Protein AF-A0A0F9CWQ0-F1 (afdb_monomer)

pLDDT: mean 83.86, std 14.76, range [45.09, 97.81]

Foldseek 3Di:
DDDDPPDVPPDDWDKDKAAAQAQPWKAAAFAWWFADPPPDPPVRYIYHQPDDDDPPGTDTPAGFNHIAGHGGMGMGTD

Structure (mmCIF, N/CA/C/O backbone):
data_AF-A0A0F9CWQ0-F1
#
_entry.id   AF-A0A0F9CWQ0-F1
#
loop_
_atom_site.group_PDB
_atom_site.id
_atom_site.type_symbol
_atom_site.label_atom_id
_atom_site.label_alt_id
_atom_site.label_comp_id
_atom_site.label_asym_id
_atom_site.label_entity_id
_atom_site.label_seq_id
_atom_site.pdbx_PDB_ins_code
_atom_site.Cartn_x
_atom_site.Cartn_y
_atom_site.Cartn_z
_atom_site.occupancy
_atom_site.B_iso_or_equiv
_atom_site.auth_seq_id
_atom_site.auth_comp_id
_atom_site.auth_asym_id
_atom_site.auth_atom_id
_atom_site.pdbx_PDB_model_num
ATOM 1 N N . MET A 1 1 ? -36.227 -7.171 1.997 1.00 45.09 1 MET A N 1
ATOM 2 C CA . MET A 1 1 ? -34.839 -6.676 1.882 1.00 45.09 1 MET A CA 1
ATOM 3 C C . MET A 1 1 ? -34.221 -6.705 3.271 1.00 45.09 1 MET A C 1
ATOM 5 O O . MET A 1 1 ? -34.674 -5.966 4.135 1.00 45.09 1 MET A O 1
ATOM 9 N N . LEU A 1 2 ? -33.298 -7.637 3.525 1.00 46.62 2 LEU A N 1
ATOM 10 C CA . LEU A 1 2 ? -32.604 -7.746 4.810 1.00 46.62 2 LEU A CA 1
ATOM 11 C C . LEU A 1 2 ? -31.493 -6.685 4.827 1.00 46.62 2 LEU A C 1
ATOM 13 O O . LEU A 1 2 ? -30.522 -6.805 4.085 1.00 46.62 2 LEU A O 1
ATOM 17 N N . TYR A 1 3 ? -31.646 -5.620 5.612 1.00 57.19 3 TYR A N 1
ATOM 18 C CA . TYR A 1 3 ? -30.589 -4.624 5.783 1.00 57.19 3 TYR A CA 1
ATOM 19 C C . TYR A 1 3 ? -29.637 -5.102 6.878 1.00 57.19 3 TYR A C 1
ATOM 21 O O . TYR A 1 3 ? -29.977 -5.065 8.061 1.00 57.19 3 TYR A O 1
ATOM 29 N N . LEU A 1 4 ? -28.449 -5.569 6.491 1.00 56.12 4 LEU A N 1
ATOM 30 C CA . LEU A 1 4 ? -27.399 -5.901 7.447 1.00 56.12 4 LEU A CA 1
ATOM 31 C C . LEU A 1 4 ? -26.871 -4.592 8.053 1.00 56.12 4 LEU A C 1
ATOM 33 O O . LEU A 1 4 ? -26.250 -3.773 7.374 1.00 56.12 4 LEU A O 1
ATOM 37 N N . ARG A 1 5 ? -27.159 -4.358 9.334 1.00 60.34 5 ARG A N 1
ATOM 38 C CA . ARG A 1 5 ? -26.673 -3.180 10.057 1.00 60.34 5 ARG A CA 1
ATOM 39 C C . ARG A 1 5 ? -25.211 -3.433 10.430 1.00 60.34 5 ARG A C 1
ATOM 41 O O . ARG A 1 5 ? -24.933 -4.103 11.417 1.00 60.34 5 ARG A O 1
ATOM 48 N N . VAL A 1 6 ? -24.277 -2.927 9.627 1.00 70.12 6 VAL A N 1
ATOM 49 C CA . VAL A 1 6 ? -22.846 -2.961 9.968 1.00 70.12 6 VAL A CA 1
ATOM 50 C C . VAL A 1 6 ? -22.634 -2.062 11.186 1.00 70.12 6 VAL A C 1
ATOM 52 O O . VAL A 1 6 ? -22.794 -0.842 11.097 1.00 70.12 6 VAL A O 1
ATOM 55 N N . ASN A 1 7 ? -22.322 -2.660 12.337 1.00 66.56 7 ASN A N 1
ATOM 56 C CA . ASN A 1 7 ? -21.944 -1.910 13.527 1.00 66.56 7 ASN A CA 1
ATOM 57 C C . ASN A 1 7 ? -20.528 -1.347 13.323 1.00 66.56 7 ASN A C 1
ATOM 59 O O . ASN A 1 7 ? -19.569 -2.104 13.232 1.00 66.56 7 ASN A O 1
ATOM 63 N N . ARG A 1 8 ? -20.410 -0.019 13.210 1.00 67.75 8 ARG A N 1
ATOM 64 C CA . ARG A 1 8 ? -19.139 0.691 12.972 1.00 67.75 8 ARG A CA 1
ATOM 65 C C . ARG A 1 8 ? -18.514 1.256 14.247 1.00 67.75 8 ARG A C 1
ATOM 67 O O . ARG A 1 8 ? -17.617 2.084 14.144 1.00 67.75 8 ARG A O 1
ATOM 74 N N . SER A 1 9 ? -19.004 0.893 15.435 1.00 77.50 9 SER A N 1
ATOM 75 C CA . SER A 1 9 ? -18.501 1.498 16.674 1.00 77.50 9 SER A CA 1
ATOM 76 C C . SER A 1 9 ? -17.017 1.211 16.902 1.00 77.50 9 SER A C 1
ATOM 78 O O . SER A 1 9 ? -16.335 2.043 17.486 1.00 77.50 9 SER A O 1
ATOM 80 N N . LEU A 1 10 ? -16.523 0.063 16.426 1.00 72.81 10 LEU A N 1
ATOM 81 C CA . LEU A 1 10 ? -15.120 -0.343 16.493 1.00 72.81 10 LEU A CA 1
ATOM 82 C C . LEU A 1 10 ? -14.777 -1.179 15.248 1.00 72.81 10 LEU A C 1
ATOM 84 O O . LEU A 1 10 ? -14.876 -2.405 15.303 1.00 72.81 10 LEU A O 1
ATOM 88 N N . PRO A 1 11 ? -14.459 -0.553 14.100 1.00 74.94 11 PRO A N 1
ATOM 89 C CA . PRO A 1 11 ? -14.005 -1.310 12.943 1.00 74.94 11 PRO A CA 1
ATOM 90 C C . PRO A 1 11 ? -12.667 -1.979 13.272 1.00 74.94 11 PRO A C 1
ATOM 92 O O . PRO A 1 11 ? -11.768 -1.341 13.825 1.00 74.94 11 PRO A O 1
ATOM 95 N N . GLU A 1 12 ? -12.545 -3.258 12.933 1.00 80.56 12 GLU A N 1
ATOM 96 C CA . GLU A 1 12 ? -11.271 -3.965 12.999 1.00 80.56 12 GLU A CA 1
ATOM 97 C C . GLU A 1 12 ? -10.293 -3.318 12.013 1.00 80.56 12 GLU A C 1
ATOM 99 O O . GLU A 1 12 ? -10.638 -3.062 10.858 1.00 80.56 12 GLU A O 1
ATOM 104 N N . LYS A 1 13 ? -9.091 -2.997 12.494 1.00 84.19 13 LYS A N 1
ATOM 105 C CA . LYS A 1 13 ? -8.015 -2.454 11.667 1.00 84.19 13 LYS A CA 1
ATOM 106 C C . LYS A 1 13 ? -7.019 -3.565 11.407 1.00 84.19 13 LYS A C 1
ATOM 108 O O . LYS A 1 13 ? -6.426 -4.082 12.352 1.00 84.19 13 LYS A O 1
ATOM 113 N N . VAL A 1 14 ? -6.836 -3.898 10.138 1.00 90.75 14 VAL A N 1
ATOM 114 C CA . VAL A 1 14 ? -5.831 -4.864 9.709 1.00 90.75 14 VAL A CA 1
ATOM 115 C C . VAL A 1 14 ? -4.620 -4.095 9.210 1.00 90.75 14 VAL A C 1
ATOM 117 O O . VAL A 1 14 ? -4.750 -3.120 8.468 1.00 90.75 14 VAL A O 1
ATOM 120 N N . PHE A 1 15 ? -3.446 -4.537 9.642 1.00 94.50 15 PHE A N 1
ATOM 121 C CA . PHE A 1 15 ? -2.175 -3.992 9.200 1.00 94.50 15 PHE A CA 1
ATOM 122 C C . PHE A 1 15 ? -1.371 -5.087 8.520 1.00 94.50 15 PHE A C 1
ATOM 124 O O . PHE A 1 15 ? -1.401 -6.241 8.954 1.00 94.50 15 PHE A O 1
ATOM 131 N N . ILE A 1 16 ? -0.637 -4.715 7.479 1.00 95.00 16 ILE A N 1
ATOM 132 C CA . ILE A 1 16 ? 0.330 -5.593 6.824 1.00 95.00 16 ILE A CA 1
ATOM 133 C C . ILE A 1 16 ? 1.686 -4.901 6.745 1.00 95.00 16 ILE A C 1
ATOM 135 O O . ILE A 1 16 ? 1.768 -3.671 6.705 1.00 95.00 16 ILE A O 1
ATOM 139 N N . VAL A 1 17 ? 2.743 -5.710 6.744 1.00 95.88 17 VAL A N 1
ATOM 140 C CA . VAL A 1 17 ? 4.117 -5.245 6.545 1.00 95.88 17 VAL A CA 1
ATOM 141 C C . VAL A 1 17 ? 4.388 -5.170 5.049 1.00 95.88 17 VAL A C 1
ATOM 143 O O . VAL A 1 17 ? 4.109 -6.125 4.325 1.00 95.88 17 VAL A O 1
ATOM 146 N N . VAL A 1 18 ? 4.936 -4.047 4.600 1.00 95.69 18 VAL A N 1
ATOM 147 C CA . VAL A 1 18 ? 5.278 -3.784 3.197 1.00 95.69 18 VAL A CA 1
ATOM 148 C C . VAL A 1 18 ? 6.633 -3.097 3.095 1.00 95.69 18 VAL A C 1
ATOM 150 O O . VAL A 1 18 ? 7.088 -2.463 4.048 1.00 95.69 18 VAL A O 1
ATOM 153 N N . LEU A 1 19 ? 7.267 -3.221 1.933 1.00 96.31 19 LEU A N 1
ATOM 154 C CA . LEU A 1 19 ? 8.500 -2.529 1.573 1.00 96.31 19 LEU A CA 1
ATOM 155 C C . LEU A 1 19 ? 8.156 -1.216 0.861 1.00 96.31 19 LEU A C 1
ATOM 157 O O . LEU A 1 19 ? 7.393 -1.226 -0.104 1.00 96.31 19 LEU A O 1
ATOM 161 N N . ASN A 1 20 ? 8.737 -0.089 1.280 1.00 96.12 20 ASN A N 1
ATOM 162 C CA . ASN A 1 20 ? 8.641 1.143 0.496 1.00 96.12 20 ASN A CA 1
ATOM 163 C C . ASN A 1 20 ? 9.594 1.082 -0.708 1.00 96.12 20 ASN A C 1
ATOM 165 O O . ASN A 1 20 ? 10.788 1.361 -0.580 1.00 96.12 20 ASN A O 1
ATOM 169 N N . SER A 1 21 ? 9.055 0.785 -1.887 1.0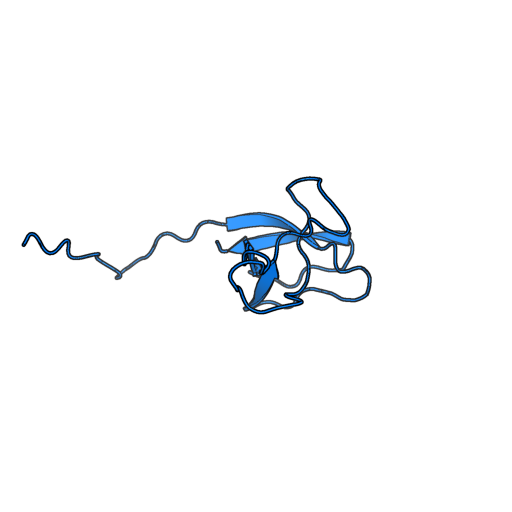0 94.62 21 SER A N 1
ATOM 170 C CA . SER A 1 21 ? 9.811 0.740 -3.142 1.00 94.62 21 SER A CA 1
ATOM 171 C C . SER A 1 21 ? 9.935 2.109 -3.831 1.00 94.62 21 SER A C 1
ATOM 173 O O . SER A 1 21 ? 10.580 2.228 -4.877 1.00 94.62 21 SER A O 1
ATOM 175 N N . TRP A 1 22 ? 9.364 3.183 -3.263 1.00 92.94 22 TRP A N 1
ATOM 176 C CA . TRP A 1 22 ? 9.506 4.538 -3.801 1.00 92.94 22 TRP A CA 1
ATOM 177 C C . TRP A 1 22 ? 10.922 5.085 -3.559 1.00 92.94 22 TRP A C 1
ATOM 179 O O . TRP A 1 22 ? 11.177 5.861 -2.641 1.00 92.94 22 TRP A O 1
ATOM 189 N N . SER A 1 23 ? 11.835 4.724 -4.460 1.00 90.62 23 SER A N 1
ATOM 190 C CA . SER A 1 23 ? 13.288 4.924 -4.347 1.00 90.62 23 SER A CA 1
ATOM 191 C C . SER A 1 23 ? 13.771 6.358 -4.090 1.00 90.62 23 SER A C 1
ATOM 193 O O . SER A 1 23 ? 14.918 6.568 -3.702 1.00 90.62 23 SER A O 1
ATOM 195 N N . THR A 1 24 ? 12.930 7.366 -4.331 1.00 92.62 24 THR A N 1
ATOM 196 C CA . THR A 1 24 ? 13.308 8.779 -4.211 1.00 92.62 24 THR A CA 1
ATOM 197 C C . THR A 1 24 ? 12.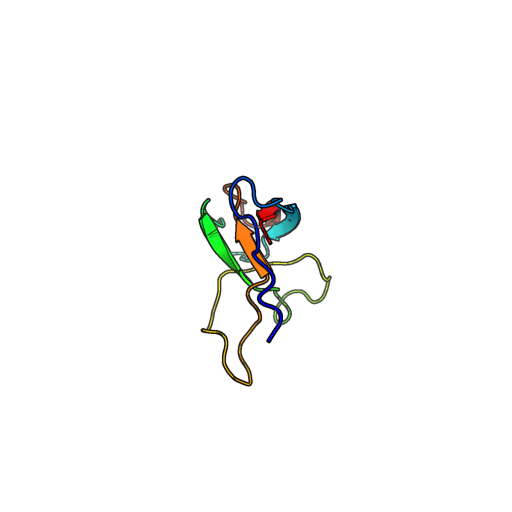775 9.460 -2.952 1.00 92.62 24 THR A C 1
ATOM 199 O O . THR A 1 24 ? 13.114 10.622 -2.731 1.00 92.62 24 THR A O 1
ATOM 202 N N . ALA A 1 25 ? 11.892 8.821 -2.173 1.00 95.19 25 ALA A N 1
ATOM 203 C CA . ALA A 1 25 ? 11.258 9.465 -1.021 1.00 95.19 25 ALA A CA 1
ATOM 204 C C . ALA A 1 25 ? 10.655 8.481 -0.006 1.00 95.19 25 ALA A C 1
ATOM 20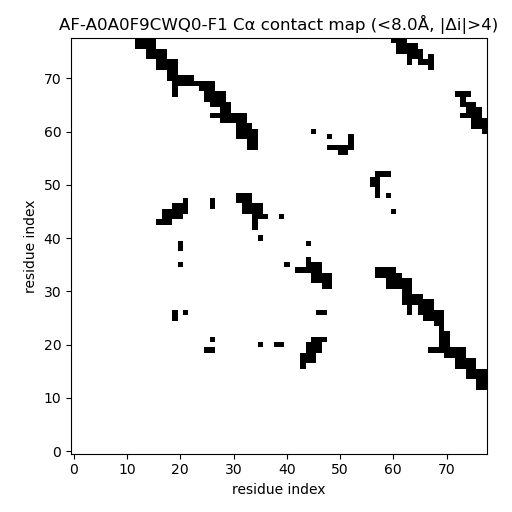6 O O . ALA A 1 25 ? 10.295 7.347 -0.311 1.00 95.19 25 ALA A O 1
ATOM 207 N N . SER A 1 26 ? 10.482 8.966 1.220 1.00 97.31 26 SER A N 1
ATOM 208 C CA . SER A 1 26 ? 9.718 8.259 2.244 1.00 97.31 26 SER A CA 1
ATOM 209 C C . SER A 1 26 ? 8.214 8.342 1.974 1.00 97.31 26 SER A C 1
ATOM 211 O O . SER A 1 26 ? 7.709 9.370 1.516 1.00 97.31 26 SER A O 1
ATOM 213 N N . LEU A 1 27 ? 7.487 7.290 2.342 1.00 96.44 27 LEU A N 1
ATOM 214 C CA . LEU A 1 27 ? 6.036 7.334 2.500 1.00 96.44 27 LEU A CA 1
ATOM 215 C C . LEU A 1 27 ? 5.717 8.011 3.827 1.00 96.44 27 LEU A C 1
ATOM 217 O O . LEU A 1 27 ? 6.269 7.625 4.855 1.00 96.44 27 LEU A O 1
ATOM 221 N N . THR A 1 28 ? 4.858 9.026 3.822 1.00 97.06 28 THR A N 1
ATOM 222 C CA . THR A 1 28 ? 4.469 9.720 5.055 1.00 97.06 28 THR A CA 1
ATOM 223 C C . THR A 1 28 ? 3.263 9.057 5.711 1.00 97.06 28 THR A C 1
ATOM 225 O O . THR A 1 28 ? 2.415 8.471 5.038 1.00 97.06 28 THR A O 1
ATOM 228 N N . ASN A 1 29 ? 3.156 9.171 7.037 1.00 96.62 29 ASN A N 1
ATOM 229 C CA . ASN A 1 29 ? 1.984 8.692 7.771 1.00 96.62 29 ASN A CA 1
ATOM 230 C C . ASN A 1 29 ? 0.685 9.283 7.186 1.00 96.62 29 ASN A C 1
ATOM 232 O O . ASN A 1 29 ? 0.582 10.493 6.972 1.00 96.62 29 ASN A O 1
ATOM 236 N N . GLY A 1 30 ? -0.301 8.424 6.930 1.00 94.19 30 GLY A N 1
ATOM 237 C CA . GLY A 1 30 ? -1.590 8.794 6.353 1.00 94.19 30 GLY A CA 1
ATOM 238 C C . GLY A 1 30 ? -1.589 8.868 4.826 1.00 94.19 30 GLY A C 1
ATOM 239 O O . GLY A 1 30 ? -2.631 9.152 4.232 1.00 94.19 30 GLY A O 1
ATOM 240 N N . GLN A 1 31 ? -0.457 8.601 4.170 1.00 92.69 31 GLN A N 1
ATOM 241 C CA . GLN A 1 31 ? -0.369 8.608 2.716 1.00 92.69 31 GLN A CA 1
ATOM 242 C C . GLN A 1 31 ? -0.953 7.312 2.125 1.00 92.69 31 GLN A C 1
ATOM 244 O O . GLN A 1 31 ? -0.576 6.219 2.555 1.00 92.69 31 GLN A O 1
ATOM 249 N N . PRO A 1 32 ? -1.845 7.394 1.122 1.00 92.19 32 PRO A N 1
ATOM 250 C CA . PRO A 1 32 ? -2.273 6.217 0.377 1.00 92.19 32 PRO A CA 1
ATOM 251 C C . PRO A 1 32 ? -1.112 5.642 -0.439 1.00 92.19 32 PRO A C 1
ATOM 253 O O . PRO A 1 32 ? -0.271 6.392 -0.939 1.00 92.19 32 PRO A O 1
ATOM 256 N N . VAL A 1 33 ? -1.100 4.323 -0.613 1.00 92.19 33 VAL A N 1
ATOM 257 C CA . VAL A 1 33 ? -0.067 3.582 -1.354 1.00 92.19 33 VAL A CA 1
ATOM 258 C C . VAL A 1 33 ? -0.684 2.597 -2.344 1.00 92.19 33 VAL A C 1
ATOM 260 O O . VAL A 1 33 ? -1.838 2.196 -2.194 1.00 92.19 33 VAL A O 1
ATOM 263 N N . MET A 1 34 ? 0.078 2.198 -3.360 1.00 90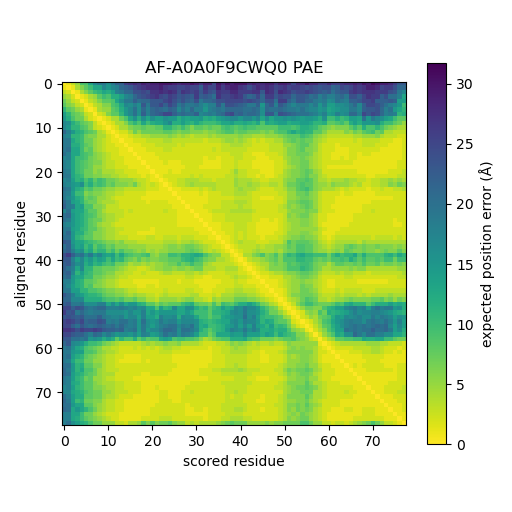.94 34 MET A N 1
ATOM 264 C CA . MET A 1 34 ? -0.303 1.171 -4.337 1.00 90.94 34 MET A CA 1
ATOM 265 C C . MET A 1 34 ? 0.746 0.064 -4.395 1.00 90.94 34 MET A C 1
ATOM 267 O O . MET A 1 34 ? 1.923 0.331 -4.159 1.00 90.94 34 MET A O 1
ATOM 271 N N . TRP A 1 35 ? 0.325 -1.150 -4.750 1.00 89.56 35 TRP A N 1
ATOM 272 C CA . TRP A 1 35 ? 1.251 -2.244 -5.044 1.00 89.56 35 TRP A CA 1
ATOM 273 C C . TRP A 1 35 ? 2.148 -1.885 -6.225 1.00 89.56 35 TRP A C 1
ATOM 275 O O . TRP A 1 35 ? 1.666 -1.407 -7.258 1.00 89.56 35 TRP A O 1
ATOM 285 N N . ASP A 1 36 ? 3.445 -2.123 -6.071 1.00 88.06 36 ASP A N 1
ATOM 286 C CA . ASP A 1 36 ? 4.448 -1.703 -7.038 1.00 88.06 36 ASP A CA 1
ATOM 287 C C . ASP A 1 36 ? 4.762 -2.754 -8.107 1.00 88.06 36 ASP A C 1
ATOM 289 O O . ASP A 1 36 ? 5.904 -3.116 -8.342 1.00 88.06 36 ASP A O 1
ATOM 293 N N . TYR A 1 37 ? 3.749 -3.210 -8.836 1.00 81.50 37 T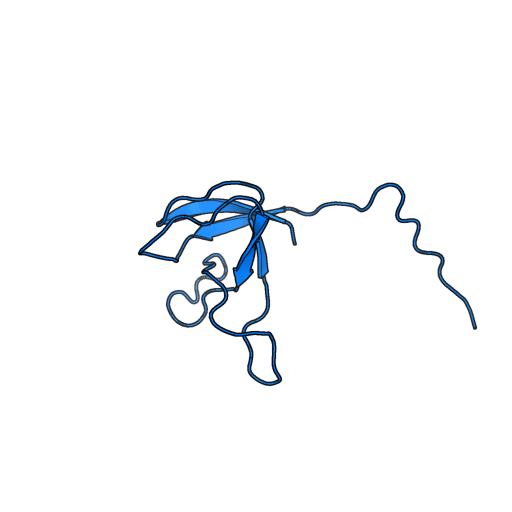YR A N 1
ATOM 294 C CA . TYR A 1 37 ? 3.965 -4.157 -9.936 1.00 81.50 37 TYR A CA 1
ATOM 295 C C . TYR A 1 37 ? 4.943 -3.705 -11.046 1.00 81.50 37 TYR A C 1
ATOM 297 O O . TYR A 1 37 ? 5.530 -4.584 -11.679 1.00 81.50 37 TYR A O 1
ATOM 305 N N . PRO A 1 38 ? 5.105 -2.399 -11.361 1.00 79.00 38 PRO A N 1
ATOM 306 C CA . PRO A 1 38 ? 6.043 -1.957 -12.394 1.00 79.00 38 PRO A CA 1
ATOM 307 C C . PRO A 1 38 ? 7.519 -2.131 -12.035 1.00 79.00 38 PRO A C 1
ATOM 309 O O . PRO A 1 38 ? 8.301 -2.511 -12.907 1.00 79.00 38 PRO A O 1
ATOM 312 N N . THR A 1 39 ? 7.905 -1.805 -10.798 1.00 78.38 39 THR A N 1
ATOM 313 C CA . THR A 1 39 ? 9.309 -1.855 -10.364 1.00 78.38 39 THR A CA 1
ATOM 314 C C . THR A 1 39 ? 9.632 -3.083 -9.526 1.00 78.38 39 THR A C 1
ATOM 316 O O . THR A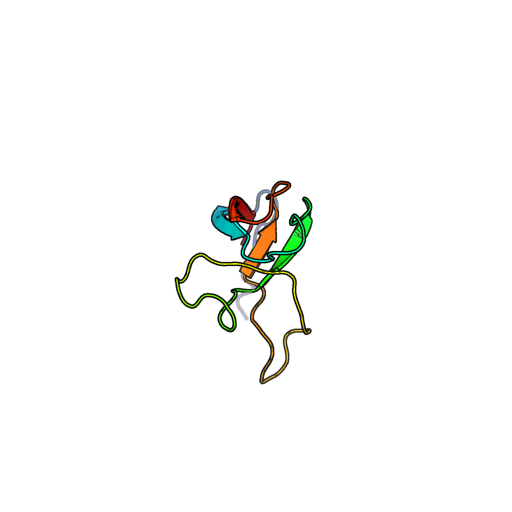 1 39 ? 10.769 -3.544 -9.604 1.00 78.38 39 THR A O 1
ATOM 319 N N . ASP A 1 40 ? 8.659 -3.647 -8.803 1.00 70.31 40 ASP A N 1
ATOM 320 C CA . ASP A 1 40 ? 8.877 -4.810 -7.943 1.00 70.31 40 ASP A CA 1
ATOM 321 C C . ASP A 1 40 ? 7.648 -5.739 -7.846 1.00 70.31 40 ASP A C 1
ATOM 323 O O . ASP A 1 40 ? 6.646 -5.469 -7.184 1.00 70.31 40 ASP A O 1
ATOM 327 N N . ALA A 1 41 ? 7.712 -6.886 -8.524 1.00 75.69 41 ALA A N 1
ATOM 328 C CA . ALA A 1 41 ? 6.640 -7.888 -8.531 1.00 75.69 41 ALA A CA 1
ATOM 329 C C . ALA A 1 41 ? 6.808 -8.938 -7.413 1.00 75.69 41 ALA A C 1
ATOM 331 O O . ALA A 1 41 ? 6.488 -10.114 -7.599 1.00 75.69 41 ALA A O 1
ATOM 332 N N . ASP A 1 42 ? 7.334 -8.521 -6.263 1.00 81.19 42 ASP A N 1
ATOM 333 C CA . ASP A 1 42 ? 7.656 -9.366 -5.107 1.00 81.19 42 ASP A CA 1
ATOM 334 C C . ASP A 1 42 ? 6.455 -9.637 -4.177 1.00 81.19 42 ASP A C 1
ATOM 336 O O . ASP A 1 42 ? 6.509 -10.515 -3.315 1.00 81.19 42 ASP A O 1
ATOM 340 N N . GLY A 1 43 ? 5.352 -8.907 -4.369 1.00 81.62 43 GLY A N 1
ATOM 341 C CA . GLY A 1 43 ? 4.136 -9.019 -3.562 1.00 81.62 43 GLY A CA 1
ATOM 342 C C . GLY A 1 43 ? 4.211 -8.327 -2.197 1.00 81.62 43 GLY A C 1
ATOM 343 O O . GLY A 1 43 ? 3.277 -8.474 -1.409 1.00 81.62 43 GLY A O 1
ATOM 344 N N . VAL A 1 44 ? 5.282 -7.577 -1.915 1.00 90.81 44 VAL A N 1
ATOM 345 C CA . VAL A 1 44 ? 5.455 -6.802 -0.672 1.00 90.81 44 VAL A CA 1
ATOM 346 C C . VAL A 1 44 ? 5.812 -5.336 -0.929 1.00 90.81 44 VAL A C 1
ATOM 348 O O . VAL A 1 44 ? 5.603 -4.507 -0.043 1.00 90.81 44 VAL A O 1
ATOM 351 N N . GLY A 1 45 ? 6.295 -4.997 -2.125 1.00 92.88 45 GLY A N 1
ATOM 352 C CA . GLY A 1 45 ? 6.636 -3.646 -2.551 1.00 92.88 45 GLY A CA 1
ATOM 353 C C . GLY A 1 45 ? 5.416 -2.754 -2.764 1.00 92.88 45 GLY A C 1
ATOM 354 O O . GLY A 1 45 ? 4.489 -3.080 -3.514 1.00 92.88 45 GLY A O 1
ATOM 355 N N . VAL A 1 46 ? 5.431 -1.584 -2.127 1.00 93.25 46 VAL A N 1
ATOM 356 C CA . VAL A 1 46 ? 4.447 -0.521 -2.334 1.00 93.25 46 VAL A CA 1
ATOM 357 C C . VAL A 1 46 ? 5.118 0.799 -2.682 1.00 93.25 46 VAL A C 1
ATOM 359 O O . VAL A 1 46 ? 6.175 1.154 -2.164 1.00 93.25 46 VAL A O 1
ATOM 362 N N . THR A 1 47 ? 4.440 1.579 -3.517 1.00 93.06 47 THR A N 1
ATOM 363 C CA . THR A 1 47 ? 4.909 2.887 -3.972 1.00 93.06 47 THR A CA 1
ATOM 364 C C . THR A 1 47 ? 3.800 3.933 -3.900 1.00 93.06 47 THR A C 1
ATOM 366 O O . THR A 1 47 ? 2.634 3.640 -3.598 1.00 93.06 47 THR A O 1
ATOM 369 N N . ARG A 1 48 ? 4.151 5.196 -4.160 1.00 90.50 48 ARG A N 1
ATOM 370 C CA . ARG A 1 48 ? 3.165 6.278 -4.222 1.00 90.50 48 ARG A CA 1
ATOM 371 C C . ARG A 1 48 ? 2.142 6.016 -5.341 1.00 90.50 48 ARG A C 1
ATOM 373 O O . ARG A 1 48 ? 2.524 5.568 -6.422 1.00 90.50 48 ARG A O 1
ATOM 380 N N . PRO A 1 49 ? 0.862 6.370 -5.153 1.00 87.12 49 PRO A N 1
ATOM 381 C CA . PRO A 1 49 ? -0.125 6.277 -6.216 1.00 87.12 49 PRO A CA 1
ATOM 382 C C . PRO A 1 49 ? 0.278 7.154 -7.405 1.00 87.12 49 PRO A C 1
ATOM 384 O O . PRO A 1 49 ? 0.449 8.366 -7.267 1.00 87.12 49 PRO A O 1
ATOM 387 N N . THR A 1 50 ? 0.432 6.545 -8.578 1.00 79.38 50 THR A N 1
ATOM 388 C CA . THR A 1 50 ? 0.765 7.252 -9.829 1.00 79.38 50 THR A CA 1
ATOM 389 C C . THR A 1 50 ? -0.473 7.585 -10.662 1.00 79.38 50 THR A C 1
ATOM 391 O O . THR A 1 50 ? -0.431 8.482 -11.501 1.00 79.38 50 THR A O 1
ATOM 394 N N . ALA A 1 51 ? -1.599 6.918 -10.396 1.00 68.31 51 ALA A N 1
ATOM 395 C CA . ALA A 1 51 ? -2.891 7.176 -11.018 1.00 68.31 51 ALA A CA 1
ATOM 396 C C . ALA A 1 51 ? -4.046 6.898 -10.042 1.00 68.31 51 ALA A C 1
ATOM 398 O O . ALA A 1 51 ? -3.904 6.161 -9.066 1.00 68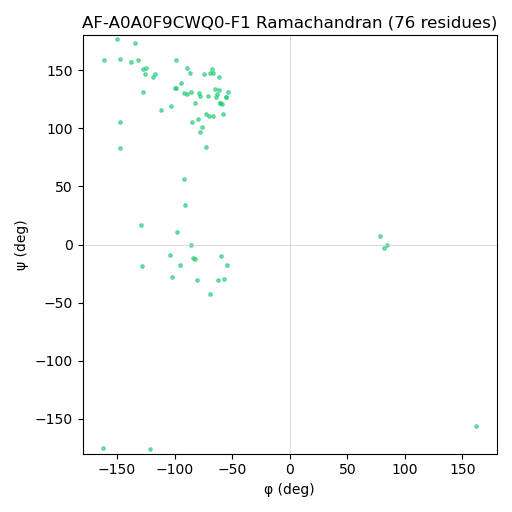.31 51 ALA A O 1
ATOM 399 N N . ARG A 1 52 ? -5.219 7.477 -10.324 1.00 55.34 52 ARG A N 1
ATOM 400 C CA . ARG A 1 52 ? -6.487 7.078 -9.691 1.00 55.34 52 ARG A CA 1
ATOM 401 C C . ARG A 1 52 ? -6.885 5.684 -10.193 1.00 55.34 52 ARG A C 1
ATOM 403 O O . ARG A 1 52 ? -6.655 5.379 -11.360 1.00 55.34 52 ARG A O 1
ATOM 410 N N . ALA A 1 53 ? -7.541 4.882 -9.352 1.00 57.19 53 ALA A N 1
ATOM 411 C CA . ALA A 1 53 ? -8.123 3.609 -9.774 1.00 57.19 53 ALA A CA 1
ATOM 412 C C . ALA A 1 53 ? -9.127 3.839 -10.926 1.00 57.19 53 ALA A C 1
ATOM 414 O O . ALA A 1 53 ? -10.165 4.477 -10.746 1.00 57.19 53 ALA A O 1
ATOM 415 N N . THR A 1 54 ? -8.783 3.363 -12.121 1.00 59.25 54 THR A N 1
ATOM 416 C CA . THR A 1 54 ? -9.633 3.322 -13.323 1.00 59.25 54 THR A CA 1
ATOM 417 C C . THR A 1 54 ? -9.772 1.866 -13.778 1.00 59.25 54 THR A C 1
ATOM 419 O O . THR A 1 54 ? -9.234 0.969 -13.131 1.00 59.25 54 THR A O 1
ATOM 422 N N . SER A 1 55 ? -10.443 1.601 -14.903 1.00 55.81 55 SER A N 1
ATOM 423 C CA . SER A 1 55 ? -10.520 0.257 -15.504 1.00 55.81 55 SER A CA 1
ATOM 424 C C . SER A 1 55 ? -9.157 -0.349 -15.883 1.00 55.81 55 SER A C 1
ATOM 426 O O . SER A 1 55 ? -9.097 -1.536 -16.185 1.00 55.81 55 SER A O 1
ATOM 428 N N . GLY A 1 56 ? -8.076 0.439 -15.836 1.00 55.25 56 GLY A N 1
ATOM 429 C CA . GLY A 1 56 ? -6.690 -0.036 -15.891 1.00 55.25 56 GLY A CA 1
ATOM 430 C C . GLY A 1 56 ? -5.796 0.510 -14.766 1.00 55.25 56 GLY A C 1
ATOM 431 O O . GLY A 1 56 ? -4.580 0.500 -14.919 1.00 55.25 56 GLY A O 1
ATOM 432 N N . GLY A 1 57 ? -6.364 1.058 -13.682 1.00 53.81 57 GLY A N 1
ATOM 433 C CA . GLY A 1 57 ? -5.620 1.801 -12.655 1.00 53.81 57 GLY A CA 1
ATOM 434 C C . GLY A 1 57 ? -5.183 0.947 -11.464 1.00 53.81 57 GLY A C 1
ATOM 435 O O . GLY A 1 57 ? -5.951 0.128 -10.965 1.00 53.81 57 GLY A O 1
ATOM 436 N N . ALA A 1 58 ? -3.951 1.183 -11.005 1.00 65.81 58 ALA A N 1
ATOM 437 C CA . ALA A 1 58 ? -3.309 0.458 -9.914 1.00 65.81 58 ALA A CA 1
ATOM 438 C C . ALA A 1 58 ? -4.144 0.486 -8.622 1.00 65.81 58 ALA A C 1
ATOM 440 O O . ALA A 1 58 ? -4.565 1.546 -8.151 1.00 65.81 58 ALA A O 1
ATOM 441 N N . ALA A 1 59 ? -4.394 -0.704 -8.073 1.00 71.06 59 ALA A N 1
ATOM 442 C CA . ALA A 1 59 ? -5.169 -0.901 -6.858 1.00 71.06 59 ALA A CA 1
ATOM 443 C C . ALA A 1 59 ? -4.459 -0.256 -5.659 1.00 71.06 59 ALA A C 1
ATOM 445 O O . ALA A 1 59 ? -3.283 -0.527 -5.407 1.00 71.06 59 ALA A O 1
ATOM 446 N N . ILE A 1 60 ? -5.182 0.593 -4.922 1.00 87.12 60 ILE A N 1
ATOM 447 C CA . ILE A 1 60 ? -4.710 1.103 -3.632 1.00 87.12 60 ILE A CA 1
ATOM 448 C C . ILE A 1 60 ? -4.505 -0.100 -2.712 1.00 87.12 60 ILE A C 1
ATOM 450 O O . ILE A 1 60 ? -5.437 -0.870 -2.492 1.00 87.12 60 ILE A O 1
ATOM 454 N N . ALA A 1 61 ? -3.280 -0.259 -2.217 1.00 90.50 61 ALA A N 1
ATOM 455 C CA . ALA A 1 61 ? -2.910 -1.333 -1.303 1.00 90.50 61 ALA A CA 1
ATOM 456 C C . ALA A 1 61 ? -3.322 -1.005 0.136 1.00 90.50 61 ALA A C 1
ATOM 458 O O . ALA A 1 61 ? -3.645 -1.906 0.897 1.00 90.50 61 ALA A O 1
ATOM 459 N N . GLY A 1 62 ? -3.333 0.281 0.496 1.00 92.62 62 GLY A N 1
ATOM 460 C CA . GLY A 1 62 ? -3.695 0.740 1.830 1.00 92.62 62 GLY A CA 1
ATOM 461 C C . GLY A 1 62 ? -3.216 2.162 2.099 1.00 92.62 62 GLY A C 1
ATOM 462 O O . GLY A 1 62 ? -2.985 2.950 1.175 1.00 92.62 62 GLY A O 1
ATOM 463 N N . VAL A 1 63 ? -3.061 2.480 3.381 1.00 94.31 63 VAL A N 1
ATOM 464 C CA . VAL A 1 63 ? -2.578 3.771 3.884 1.00 94.31 63 VAL A CA 1
ATOM 465 C C . VAL A 1 63 ? -1.417 3.540 4.843 1.00 94.31 63 VAL A C 1
ATOM 467 O O . VAL A 1 63 ? -1.532 2.724 5.753 1.00 94.31 63 VAL A O 1
ATOM 470 N N . ALA A 1 64 ? -0.316 4.268 4.673 1.00 96.62 64 ALA A N 1
ATOM 471 C CA . ALA A 1 64 ? 0.833 4.193 5.570 1.00 96.62 64 ALA A CA 1
ATOM 472 C C . ALA A 1 64 ? 0.435 4.543 7.012 1.00 96.62 64 ALA A C 1
ATOM 474 O O . ALA A 1 64 ? -0.073 5.633 7.282 1.00 96.62 64 ALA A O 1
ATOM 475 N N . ALA A 1 65 ? 0.655 3.610 7.938 1.00 97.00 65 ALA A N 1
ATOM 476 C CA . ALA A 1 65 ? 0.366 3.794 9.361 1.00 97.00 65 ALA A CA 1
ATOM 477 C C . ALA A 1 65 ? 1.493 4.549 10.089 1.00 97.00 65 ALA A C 1
ATOM 479 O O . ALA A 1 65 ? 1.311 5.013 11.215 1.00 97.00 65 ALA A O 1
ATOM 480 N N . GLU A 1 66 ? 2.642 4.691 9.431 1.00 96.69 66 GLU A N 1
ATOM 481 C CA . GLU A 1 66 ? 3.851 5.351 9.909 1.00 96.69 66 GLU A CA 1
ATOM 482 C C . GLU A 1 66 ? 4.634 5.966 8.741 1.00 96.69 66 GLU A C 1
ATOM 484 O O . GLU A 1 66 ? 4.243 5.836 7.581 1.00 96.69 66 GLU A O 1
ATOM 489 N N . THR A 1 67 ? 5.731 6.659 9.045 1.00 97.69 67 THR A N 1
ATOM 490 C CA . THR A 1 67 ? 6.659 7.107 8.005 1.00 97.69 67 THR A CA 1
ATOM 491 C C . THR A 1 67 ? 7.604 5.964 7.652 1.00 97.69 67 THR A C 1
ATOM 493 O O . THR A 1 67 ? 8.341 5.505 8.519 1.00 97.69 67 THR A O 1
ATOM 496 N N . ILE A 1 68 ? 7.622 5.550 6.385 1.00 97.75 68 ILE A N 1
ATOM 497 C CA . ILE A 1 68 ? 8.452 4.441 5.897 1.00 97.75 68 ILE A CA 1
ATOM 498 C C . ILE A 1 68 ? 9.525 5.015 4.974 1.00 97.75 68 ILE A C 1
ATOM 500 O O . ILE A 1 68 ? 9.208 5.594 3.932 1.00 97.75 68 ILE A O 1
ATOM 504 N N . VAL A 1 69 ? 10.796 4.902 5.356 1.00 97.81 69 VAL A N 1
ATOM 505 C CA . VAL A 1 69 ? 11.924 5.388 4.544 1.00 97.81 69 VAL A CA 1
ATOM 506 C C . VAL A 1 69 ? 12.048 4.549 3.268 1.00 97.81 69 VAL A C 1
ATOM 508 O O . VAL A 1 69 ? 11.627 3.399 3.227 1.00 97.81 69 VAL A O 1
ATOM 511 N N . SER A 1 70 ? 12.560 5.143 2.189 1.00 96.38 70 SER A N 1
ATOM 512 C CA . SER A 1 70 ? 12.811 4.424 0.934 1.00 96.38 70 SER A CA 1
ATOM 513 C C . SER A 1 70 ? 13.700 3.199 1.167 1.00 96.38 70 SER A C 1
ATOM 515 O O . SER A 1 70 ? 14.807 3.343 1.681 1.00 96.38 70 SER A O 1
ATOM 517 N N . GLY A 1 71 ? 13.248 2.027 0.720 1.00 95.25 71 GLY A N 1
ATOM 518 C CA . GLY A 1 71 ? 13.955 0.753 0.871 1.00 95.25 71 GLY A CA 1
ATOM 519 C C . GLY A 1 71 ? 13.770 0.067 2.228 1.00 95.25 71 GLY A C 1
ATOM 520 O O . GLY A 1 71 ? 14.261 -1.046 2.394 1.00 95.25 71 GLY A O 1
ATOM 521 N N . ASP A 1 72 ? 13.047 0.686 3.165 1.00 97.44 72 ASP A N 1
ATOM 522 C CA . ASP A 1 72 ? 12.747 0.098 4.470 1.00 97.44 72 ASP A CA 1
ATOM 523 C C . ASP A 1 72 ? 11.347 -0.527 4.507 1.00 97.44 72 ASP A C 1
ATOM 525 O O . ASP A 1 72 ? 10.446 -0.188 3.729 1.00 97.44 72 ASP A O 1
ATOM 529 N N . PHE A 1 73 ? 11.167 -1.446 5.456 1.00 96.81 73 PHE A N 1
ATOM 530 C CA . PHE A 1 73 ? 9.874 -2.042 5.765 1.00 96.81 73 PHE A CA 1
ATOM 531 C C . PHE A 1 73 ? 9.094 -1.192 6.767 1.00 96.81 73 PHE A C 1
ATOM 533 O O . PHE A 1 73 ? 9.667 -0.595 7.678 1.00 96.81 73 PHE A O 1
ATOM 540 N N . GLY A 1 74 ? 7.77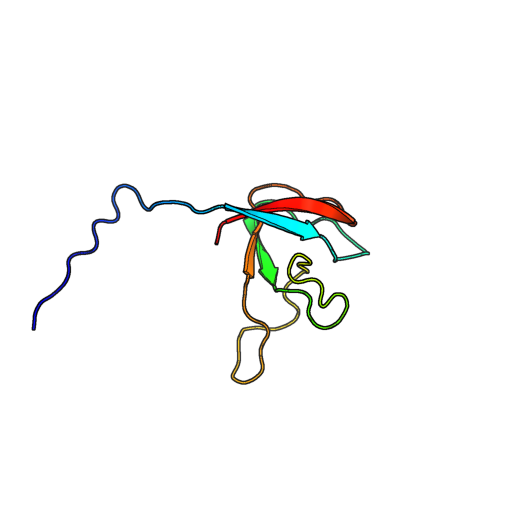2 -1.204 6.634 1.00 96.88 74 GLY A N 1
ATOM 541 C CA . GLY A 1 74 ? 6.866 -0.584 7.594 1.00 96.88 74 GLY A CA 1
ATOM 542 C C . GLY A 1 74 ? 5.436 -1.087 7.455 1.00 96.88 74 GLY A C 1
ATOM 543 O O . GLY A 1 74 ? 5.152 -2.013 6.690 1.00 96.88 74 GLY A O 1
ATOM 544 N N . LEU A 1 75 ? 4.531 -0.488 8.223 1.00 96.81 75 LEU A N 1
ATOM 545 C CA . LEU A 1 75 ? 3.132 -0.893 8.306 1.00 96.81 75 LEU A CA 1
ATOM 546 C C . LEU A 1 75 ? 2.215 -0.026 7.443 1.00 96.81 75 LEU A C 1
ATOM 548 O O . LEU A 1 75 ? 2.234 1.208 7.502 1.00 96.81 75 LEU A O 1
ATOM 552 N N . ILE A 1 76 ? 1.316 -0.691 6.719 1.00 96.00 76 ILE A N 1
ATOM 553 C CA . ILE A 1 76 ? 0.148 -0.055 6.105 1.00 96.00 76 ILE A CA 1
ATOM 554 C C . ILE A 1 76 ? -1.134 -0.632 6.696 1.00 96.00 76 ILE A C 1
ATOM 556 O O . ILE A 1 76 ? -1.198 -1.810 7.044 1.00 96.00 76 ILE A O 1
ATOM 560 N N . GLN A 1 77 ? -2.158 0.207 6.802 1.00 94.31 77 GLN A N 1
ATOM 561 C CA . GLN A 1 77 ? -3.523 -0.202 7.107 1.00 94.31 77 GLN A CA 1
ATOM 562 C C . GLN A 1 77 ? -4.256 -0.509 5.795 1.00 94.31 77 GLN A C 1
ATOM 564 O O . GLN A 1 77 ? -4.234 0.331 4.889 1.00 94.31 77 GLN A O 1
ATOM 569 N N . ILE A 1 78 ? -4.904 -1.673 5.711 1.00 89.44 78 ILE A N 1
ATOM 570 C CA . ILE A 1 78 ? -5.716 -2.092 4.552 1.00 89.44 78 ILE A CA 1
ATOM 571 C C . ILE A 1 78 ? -7.209 -1.822 4.752 1.00 89.44 78 ILE A C 1
ATOM 573 O O . ILE A 1 78 ? -7.665 -1.803 5.921 1.00 89.44 78 ILE A O 1
#

Mean predicted aligned error: 7.19 Å

Sequence (78 aa):
MLYLRVNRSLPEKVFIVVLNSWSTASLTNGQPVMWDYPTDADGVGVTRPTARATSGGAAIAGVAAETIVSGDFGLIQI

Nearest PDB structures (foldseek):
  8xqb-assembly1_N1  TM=7.354E-01  e=2.434E-01  Escherichia phage Lambda
  1td0-assembly4_D  TM=6.738E-01  e=5.478E-01  Enterobacteria phage P21
  4tk4-assembly1_A  TM=4.766E-01  e=9.780E-01  Rattus norvegicus

Radius of gyration: 14.59 Å; Cα contacts (8 Å, |Δi|>4): 162; chains: 1; bounding box: 49×19×33 Å

Solvent-accessible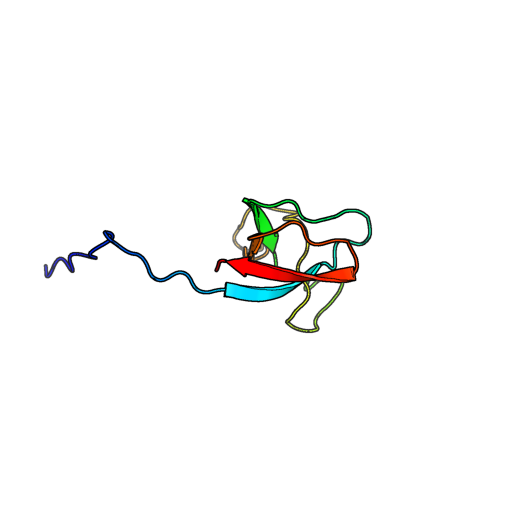 surface area (backbone atoms only — not comparable to full-atom values): 4647 Å² total; per-residue (Å²): 134,87,79,82,79,79,78,70,91,71,69,86,82,49,71,47,77,32,33,26,60,32,80,89,48,60,48,46,58,71,37,64,27,16,60,24,64,90,87,37,81,78,86,41,31,29,23,70,67,89,58,71,74,51,103,86,32,62,58,73,58,30,28,27,72,40,70,24,48,49,76,32,71,38,48,26,36,94

Organism: NCBI:txid412755

Secondary structure (DSSP, 8-state):
--------SSPPPPEEEEEE--TTSPBPTT-EEEE-TTT--SSSEEE---S---TTPPPEEEEESS-B-TT-EEEEE-